Protein AF-A0A100WB92-F1 (afdb_monomer_lite)

Secondary structure (DSSP, 8-state):
-----HHHHHHHHHHHHHHHHS-HHHHHHHHHTS-HHHHHHHHHHHHT--HHHHHHHHHHHHTTSEEEETTEEEEE-TT-

Structure (mmCIF, N/CA/C/O backbone):
data_AF-A0A100WB92-F1
#
_entry.id   AF-A0A100WB92-F1
#
loop_
_atom_site.group_PDB
_atom_site.id
_atom_site.type_symbol
_atom_site.label_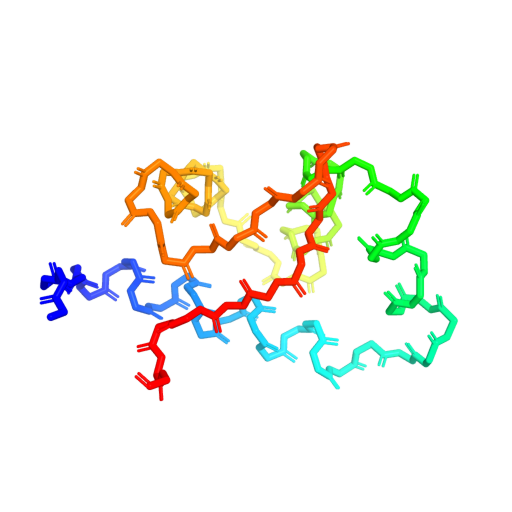atom_id
_atom_site.label_alt_id
_atom_site.label_comp_id
_atom_site.label_asym_id
_atom_site.label_entity_id
_atom_site.label_seq_id
_atom_site.pdbx_PDB_ins_code
_atom_site.Cartn_x
_atom_site.Cartn_y
_atom_site.Cartn_z
_atom_site.occupancy
_atom_site.B_iso_or_equiv
_atom_site.auth_seq_id
_atom_site.auth_comp_id
_atom_site.auth_asym_id
_atom_site.auth_atom_id
_atom_site.pdbx_PDB_model_num
ATOM 1 N N . MET A 1 1 ? -17.569 11.480 -1.034 1.00 50.94 1 MET A N 1
ATOM 2 C CA . MET A 1 1 ? -16.416 10.714 -0.526 1.00 50.94 1 MET A CA 1
ATOM 3 C C . MET A 1 1 ? -16.948 9.675 0.444 1.00 50.94 1 MET A C 1
ATOM 5 O O . MET A 1 1 ? -17.685 10.092 1.337 1.00 50.94 1 MET A O 1
ATOM 9 N N . PRO A 1 2 ? -16.673 8.371 0.271 1.00 56.75 2 PRO A N 1
ATOM 10 C CA . PRO A 1 2 ? -16.914 7.409 1.346 1.00 56.75 2 PRO A CA 1
ATOM 11 C C . PRO A 1 2 ? -16.204 7.908 2.614 1.00 56.75 2 PRO A C 1
ATOM 13 O O . PRO A 1 2 ? -15.080 8.408 2.543 1.00 56.75 2 PRO A O 1
ATOM 16 N N . GLN A 1 3 ? -16.890 7.881 3.759 1.00 64.25 3 GLN A N 1
ATOM 17 C CA . GLN A 1 3 ? -16.269 8.237 5.034 1.00 64.25 3 GLN A CA 1
ATOM 18 C C . GLN A 1 3 ? -15.302 7.114 5.411 1.00 64.25 3 GLN A C 1
ATOM 20 O O . GLN A 1 3 ? -15.734 6.066 5.877 1.00 64.25 3 GLN A O 1
ATOM 25 N N . VAL A 1 4 ? -14.007 7.325 5.176 1.00 75.25 4 VAL A N 1
ATOM 26 C CA . VAL A 1 4 ? -12.960 6.405 5.632 1.00 75.25 4 VAL A CA 1
ATOM 27 C C . VAL A 1 4 ? -12.840 6.455 7.153 1.00 75.25 4 VAL A C 1
ATOM 29 O O . VAL A 1 4 ? -12.923 7.525 7.763 1.00 75.25 4 VAL A O 1
ATOM 32 N N . THR A 1 5 ? -12.637 5.299 7.781 1.00 87.06 5 THR A N 1
ATOM 33 C CA . THR A 1 5 ? -12.354 5.226 9.220 1.00 87.06 5 THR A CA 1
ATOM 34 C C . THR A 1 5 ? -10.992 5.854 9.544 1.00 87.06 5 THR A C 1
ATOM 36 O O . THR A 1 5 ? -10.148 6.050 8.667 1.00 87.06 5 THR A O 1
ATOM 39 N N . ALA A 1 6 ? -10.732 6.154 10.822 1.00 87.81 6 ALA A N 1
ATOM 40 C CA . ALA A 1 6 ? -9.424 6.665 11.249 1.00 87.81 6 ALA A CA 1
ATOM 41 C C . ALA A 1 6 ? -8.275 5.692 10.915 1.00 87.81 6 ALA A C 1
ATOM 43 O O . ALA A 1 6 ? -7.170 6.116 10.579 1.00 87.81 6 ALA A O 1
ATOM 44 N N . GLU A 1 7 ? -8.547 4.387 10.969 1.00 89.44 7 GLU A N 1
ATOM 45 C CA . GLU A 1 7 ? -7.588 3.347 10.603 1.00 89.44 7 GLU A CA 1
ATOM 46 C C . GLU A 1 7 ? -7.310 3.342 9.097 1.00 89.44 7 GLU A C 1
ATOM 48 O O . GLU A 1 7 ? -6.152 3.409 8.686 1.00 89.44 7 GLU A O 1
ATOM 53 N N . GLN A 1 8 ? -8.367 3.358 8.284 1.00 87.69 8 GLN A N 1
ATOM 54 C CA . GLN A 1 8 ? -8.280 3.465 6.829 1.00 87.69 8 GLN A CA 1
ATOM 55 C C . GLN A 1 8 ? -7.508 4.717 6.395 1.00 87.69 8 GLN A C 1
ATOM 57 O O . GLN A 1 8 ? -6.633 4.640 5.534 1.00 87.69 8 GLN A O 1
ATOM 62 N N . ALA A 1 9 ? -7.768 5.859 7.036 1.00 88.12 9 ALA A N 1
ATOM 63 C CA . ALA A 1 9 ? -7.046 7.100 6.775 1.00 88.12 9 ALA A CA 1
ATOM 64 C C . ALA A 1 9 ? -5.548 6.981 7.105 1.00 88.12 9 ALA A C 1
ATOM 66 O O . ALA A 1 9 ? -4.710 7.403 6.306 1.00 88.12 9 ALA A O 1
ATOM 67 N N . ARG A 1 10 ? -5.192 6.367 8.245 1.00 91.62 10 ARG A N 1
ATOM 68 C CA . ARG A 1 10 ? -3.790 6.128 8.628 1.00 91.62 10 ARG A CA 1
ATOM 69 C C . ARG A 1 10 ? -3.085 5.211 7.627 1.00 91.62 10 ARG A C 1
ATOM 71 O O . ARG A 1 10 ? -1.965 5.512 7.212 1.00 91.62 10 ARG A O 1
ATOM 78 N N . VAL A 1 11 ? -3.718 4.107 7.238 1.00 93.00 11 VAL A N 1
ATOM 79 C CA . VAL A 1 11 ? -3.152 3.146 6.277 1.00 93.00 11 VAL A CA 1
ATOM 80 C C . VAL A 1 11 ? -2.957 3.803 4.911 1.00 93.00 11 VAL A C 1
ATOM 82 O O . VAL A 1 11 ? -1.856 3.770 4.368 1.00 93.00 11 VAL A O 1
ATOM 85 N N . ALA A 1 12 ? -3.967 4.514 4.402 1.00 89.56 12 ALA A N 1
ATOM 86 C CA . ALA A 1 12 ? -3.848 5.253 3.148 1.00 89.56 12 ALA A CA 1
ATOM 87 C C . ALA A 1 12 ? -2.700 6.277 3.195 1.00 89.56 12 ALA A C 1
ATOM 89 O O . ALA A 1 12 ? -1.914 6.376 2.247 1.00 89.56 12 ALA A O 1
ATOM 90 N N . GLN A 1 13 ? -2.579 7.032 4.296 1.00 90.12 13 GLN A N 1
ATOM 91 C CA . GLN A 1 13 ? -1.546 8.058 4.470 1.00 90.12 13 GLN A CA 1
ATOM 92 C C . GLN A 1 13 ? -0.137 7.464 4.521 1.00 90.12 13 GLN A C 1
ATOM 94 O O . GLN A 1 13 ? 0.771 7.978 3.869 1.00 9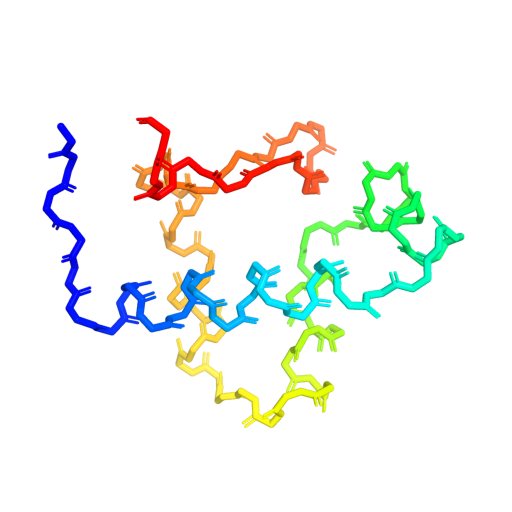0.12 13 GLN A O 1
ATOM 99 N N . THR A 1 14 ? 0.050 6.387 5.279 1.00 94.25 14 THR A N 1
ATOM 100 C CA . THR A 1 14 ? 1.354 5.724 5.422 1.00 94.25 14 THR A CA 1
ATOM 101 C C . THR A 1 14 ? 1.802 5.070 4.120 1.00 94.25 14 THR A C 1
ATOM 103 O O . THR A 1 14 ? 2.947 5.273 3.719 1.00 94.25 14 THR A O 1
ATOM 106 N N . LEU A 1 15 ? 0.899 4.386 3.415 1.00 91.62 15 LEU A N 1
ATOM 107 C CA . LEU A 1 15 ? 1.168 3.829 2.090 1.00 91.62 15 LEU A CA 1
ATOM 108 C C . LEU A 1 15 ? 1.533 4.922 1.078 1.00 91.62 15 LEU A C 1
ATOM 110 O O . LEU A 1 15 ? 2.534 4.814 0.376 1.00 91.62 15 LEU A O 1
ATOM 114 N N . THR A 1 16 ? 0.753 6.004 1.029 1.00 90.00 16 THR A N 1
ATOM 115 C CA . THR A 1 16 ? 1.002 7.112 0.093 1.00 90.00 16 THR A CA 1
ATOM 116 C C . THR A 1 16 ? 2.329 7.807 0.392 1.00 90.00 16 THR A C 1
ATOM 118 O O . THR A 1 16 ? 3.076 8.138 -0.525 1.00 90.00 16 THR A O 1
ATOM 121 N N . SER A 1 17 ? 2.648 8.010 1.673 1.00 92.00 17 SER A N 1
ATOM 122 C CA . SER A 1 17 ? 3.933 8.572 2.091 1.00 92.00 17 SER A CA 1
ATOM 123 C C . SER A 1 17 ? 5.093 7.670 1.675 1.00 92.00 17 SER A C 1
ATOM 125 O O . SER A 1 17 ? 6.046 8.152 1.071 1.00 92.00 17 SER A O 1
ATOM 127 N N . TRP A 1 18 ? 5.006 6.365 1.944 1.00 94.06 18 TRP A N 1
ATOM 128 C CA . TRP A 1 18 ? 6.023 5.401 1.526 1.00 94.06 18 TRP A CA 1
ATOM 129 C C . TRP A 1 18 ? 6.233 5.434 0.010 1.00 94.06 18 TRP A C 1
ATOM 131 O O . TRP A 1 18 ? 7.353 5.670 -0.435 1.00 94.06 18 TRP A O 1
ATOM 141 N N . PHE A 1 19 ? 5.156 5.318 -0.770 1.00 90.75 19 PHE A N 1
ATOM 142 C CA . PHE A 1 19 ? 5.223 5.322 -2.230 1.00 90.75 19 PHE A CA 1
ATOM 143 C C . PHE A 1 19 ? 5.856 6.610 -2.781 1.00 90.75 19 PHE A C 1
ATOM 145 O O . PHE A 1 19 ? 6.680 6.562 -3.688 1.00 90.75 19 PHE A O 1
ATOM 152 N N . ASN A 1 20 ? 5.530 7.772 -2.207 1.00 88.88 20 ASN A N 1
ATOM 153 C CA . ASN A 1 20 ? 6.104 9.055 -2.626 1.00 88.88 20 ASN A CA 1
ATOM 154 C C . ASN A 1 20 ? 7.588 9.222 -2.263 1.00 88.88 20 ASN A C 1
ATOM 156 O O . ASN A 1 20 ? 8.257 10.057 -2.872 1.00 88.88 20 ASN A O 1
ATOM 160 N N . ASN A 1 21 ? 8.088 8.462 -1.286 1.00 93.12 21 ASN A N 1
ATOM 161 C CA . ASN A 1 21 ? 9.493 8.468 -0.871 1.00 93.12 21 ASN A CA 1
ATOM 162 C C . ASN A 1 21 ? 10.337 7.385 -1.563 1.00 93.12 21 ASN A C 1
ATOM 164 O O . ASN A 1 21 ? 11.551 7.355 -1.368 1.00 93.12 21 ASN A O 1
ATOM 168 N N . LEU A 1 22 ? 9.725 6.511 -2.367 1.00 91.38 22 LEU A N 1
ATOM 169 C CA . LEU A 1 22 ? 10.455 5.605 -3.248 1.00 91.38 22 LEU A CA 1
ATOM 170 C C . LEU A 1 22 ? 11.216 6.401 -4.318 1.00 91.38 22 LEU A C 1
ATOM 172 O O . LEU A 1 22 ? 10.755 7.444 -4.800 1.00 91.38 22 LEU A O 1
ATOM 176 N N . ASP A 1 23 ? 12.372 5.886 -4.736 1.00 93.88 23 ASP A N 1
ATOM 177 C CA . ASP A 1 23 ? 13.059 6.420 -5.908 1.00 93.88 23 ASP A CA 1
ATOM 178 C C . ASP A 1 23 ? 12.233 6.204 -7.194 1.00 93.88 23 ASP A C 1
ATOM 180 O O . ASP A 1 23 ? 11.191 5.548 -7.213 1.00 93.88 23 ASP A O 1
ATOM 184 N N . GLU A 1 24 ? 12.645 6.839 -8.289 1.00 91.19 24 GLU A N 1
ATOM 185 C CA . GLU A 1 24 ? 11.909 6.775 -9.555 1.00 91.19 24 GLU A CA 1
ATOM 186 C C . GLU A 1 24 ? 11.805 5.353 -10.122 1.00 91.19 24 GLU A C 1
ATOM 188 O O . GLU A 1 24 ? 10.728 4.977 -10.584 1.00 91.19 24 GLU A O 1
ATOM 193 N N . ALA A 1 25 ? 12.872 4.554 -10.039 1.00 90.12 25 ALA A N 1
ATOM 194 C CA . ALA A 1 25 ? 12.868 3.189 -10.557 1.00 90.12 25 ALA A CA 1
ATOM 195 C C . ALA A 1 25 ? 11.925 2.303 -9.734 1.00 90.12 25 ALA A C 1
ATOM 197 O O . ALA A 1 25 ? 11.063 1.636 -10.301 1.00 90.12 25 ALA A O 1
ATOM 198 N N . ALA A 1 26 ? 12.002 2.385 -8.404 1.00 88.75 26 ALA A N 1
ATOM 199 C CA . ALA A 1 26 ? 11.120 1.650 -7.503 1.00 88.75 26 ALA A CA 1
ATOM 200 C C . ALA A 1 26 ? 9.640 2.044 -7.668 1.00 88.75 26 ALA A C 1
ATOM 202 O O . ALA A 1 26 ? 8.759 1.185 -7.603 1.00 88.75 26 ALA A O 1
ATOM 203 N N . ARG A 1 27 ? 9.341 3.325 -7.933 1.00 88.19 27 ARG A N 1
ATOM 204 C CA . ARG A 1 27 ? 7.968 3.761 -8.253 1.00 88.19 27 ARG A CA 1
ATOM 205 C C . ARG A 1 27 ? 7.480 3.191 -9.576 1.00 88.19 27 ARG A C 1
ATOM 207 O O . ARG A 1 27 ? 6.348 2.725 -9.635 1.00 88.19 27 ARG A O 1
ATOM 214 N N . ILE A 1 28 ? 8.306 3.217 -10.623 1.00 87.25 28 ILE A N 1
ATOM 215 C CA . ILE A 1 28 ? 7.951 2.631 -11.924 1.00 87.25 28 ILE A CA 1
ATOM 216 C C . ILE A 1 28 ? 7.700 1.129 -11.775 1.00 87.25 28 ILE A C 1
ATOM 218 O O . ILE A 1 28 ? 6.692 0.634 -12.276 1.00 87.25 28 ILE A O 1
ATOM 222 N N . ASP A 1 29 ? 8.547 0.416 -11.036 1.00 86.44 29 ASP A N 1
ATOM 223 C CA . ASP A 1 29 ? 8.358 -1.011 -10.780 1.00 86.44 29 ASP A CA 1
ATOM 224 C C . ASP A 1 29 ? 7.039 -1.277 -10.042 1.00 86.44 29 ASP A C 1
ATOM 226 O O . ASP A 1 29 ? 6.255 -2.123 -10.477 1.00 86.44 29 ASP A O 1
ATOM 230 N N . ALA A 1 30 ? 6.733 -0.510 -8.992 1.00 84.81 30 ALA A N 1
ATOM 231 C CA . ALA A 1 30 ? 5.476 -0.626 -8.250 1.00 84.81 30 ALA A CA 1
ATOM 232 C C . ALA A 1 30 ? 4.221 -0.321 -9.099 1.00 84.81 30 ALA A C 1
ATOM 234 O O . ALA A 1 30 ? 3.164 -0.903 -8.853 1.00 84.81 30 ALA A O 1
ATOM 235 N N . LEU A 1 31 ? 4.327 0.559 -10.103 1.00 83.06 31 LEU A N 1
ATOM 236 C CA . LEU A 1 31 ? 3.227 0.902 -11.019 1.00 83.06 31 LEU A CA 1
ATOM 237 C C . LEU A 1 31 ? 3.080 -0.087 -12.186 1.00 83.06 31 LEU A C 1
ATOM 239 O O . LEU A 1 31 ? 1.978 -0.292 -12.693 1.00 83.06 31 LEU A O 1
ATOM 243 N N . CYS A 1 32 ? 4.182 -0.662 -12.674 1.00 81.12 32 CYS A N 1
ATOM 244 C CA . CYS A 1 32 ? 4.211 -1.326 -13.982 1.00 81.12 32 CYS A CA 1
ATOM 245 C C . CYS A 1 32 ? 4.609 -2.804 -13.945 1.00 81.12 32 CYS A C 1
ATOM 247 O O . CYS A 1 32 ? 4.274 -3.533 -14.880 1.00 81.12 32 CYS A O 1
ATOM 249 N N .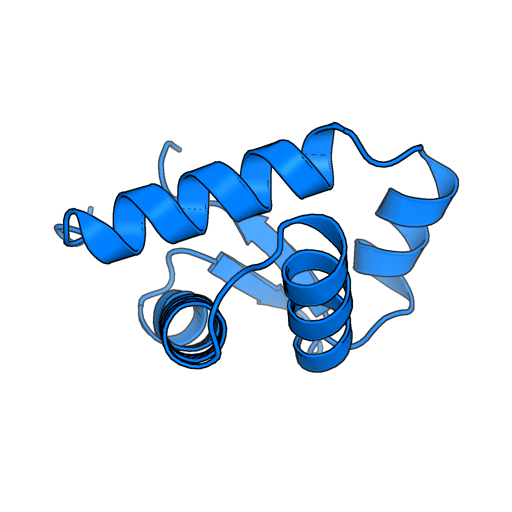 ALA A 1 33 ? 5.315 -3.261 -12.914 1.00 84.44 33 ALA A N 1
ATOM 250 C CA . ALA A 1 33 ? 5.901 -4.601 -12.876 1.00 84.44 33 ALA A CA 1
ATOM 251 C C . ALA A 1 33 ? 5.422 -5.436 -11.683 1.00 84.44 33 ALA A C 1
ATOM 253 O O . ALA A 1 33 ? 5.245 -6.647 -11.823 1.00 84.44 33 ALA A O 1
ATOM 254 N N . VAL A 1 34 ? 5.187 -4.801 -10.535 1.00 87.25 34 VAL A N 1
ATOM 255 C CA . VAL A 1 34 ? 4.907 -5.483 -9.269 1.00 87.25 34 VAL A CA 1
ATOM 256 C C . VAL A 1 34 ? 3.391 -5.630 -9.053 1.00 87.25 34 VAL A C 1
ATOM 258 O O . VAL A 1 34 ? 2.661 -4.639 -9.132 1.00 87.25 34 VAL A O 1
ATOM 261 N N . PRO A 1 35 ? 2.887 -6.848 -8.776 1.00 92.31 35 PRO A N 1
ATOM 262 C CA . PRO A 1 35 ? 1.502 -7.062 -8.362 1.00 92.31 35 PRO A CA 1
ATOM 263 C C . PRO A 1 35 ? 1.148 -6.287 -7.089 1.00 92.31 35 PRO A C 1
ATOM 265 O O . PRO A 1 35 ? 1.967 -6.141 -6.186 1.00 92.31 35 PRO A O 1
ATOM 268 N N . TRP A 1 36 ? -0.103 -5.848 -6.967 1.00 91.12 36 TRP A N 1
ATOM 269 C CA . TRP A 1 36 ? -0.583 -5.083 -5.814 1.00 91.12 36 TRP A CA 1
ATOM 270 C C . TRP A 1 36 ? -0.307 -5.768 -4.466 1.00 91.12 36 TRP A C 1
ATOM 272 O O . TRP A 1 36 ? 0.131 -5.113 -3.524 1.00 91.12 36 TRP A O 1
ATOM 282 N N . ASP A 1 37 ? -0.502 -7.085 -4.374 1.00 92.31 37 ASP A N 1
ATOM 283 C CA . ASP A 1 37 ? -0.213 -7.833 -3.146 1.00 92.31 37 ASP A CA 1
ATOM 284 C C . ASP A 1 37 ? 1.264 -7.737 -2.732 1.00 92.31 37 ASP A C 1
ATOM 286 O O . ASP A 1 37 ? 1.564 -7.610 -1.543 1.00 92.31 37 ASP A O 1
ATOM 290 N N . ASP A 1 38 ? 2.172 -7.726 -3.709 1.00 94.00 38 ASP A N 1
ATOM 291 C CA . ASP A 1 38 ? 3.607 -7.585 -3.479 1.00 94.00 38 ASP A CA 1
ATOM 292 C C . ASP A 1 38 ? 3.976 -6.135 -3.132 1.00 94.00 38 ASP A C 1
ATOM 294 O O . ASP A 1 38 ? 4.843 -5.913 -2.289 1.00 94.00 38 ASP A O 1
ATOM 298 N N . VAL A 1 39 ? 3.283 -5.137 -3.696 1.00 92.69 39 VAL A N 1
ATOM 299 C CA . VAL A 1 39 ? 3.418 -3.725 -3.284 1.00 92.69 39 VAL A CA 1
ATOM 300 C C . VAL A 1 39 ? 3.021 -3.555 -1.815 1.00 92.69 39 VAL A C 1
ATOM 302 O O . VAL A 1 39 ? 3.746 -2.918 -1.050 1.00 92.69 39 VAL A O 1
ATOM 305 N N . VAL A 1 40 ? 1.907 -4.160 -1.390 1.00 94.50 40 VAL A N 1
ATOM 306 C CA . VAL A 1 40 ? 1.469 -4.139 0.017 1.00 94.50 40 VAL A CA 1
ATOM 307 C C . VAL A 1 40 ? 2.484 -4.843 0.916 1.00 94.50 40 VAL A C 1
ATOM 309 O O . VAL A 1 40 ? 2.760 -4.349 2.009 1.00 94.50 40 VAL A O 1
ATOM 312 N N . ALA A 1 41 ? 3.067 -5.959 0.470 1.00 94.75 41 ALA A N 1
ATOM 313 C CA . ALA A 1 41 ? 4.102 -6.666 1.222 1.00 94.75 41 ALA A CA 1
ATOM 314 C C . ALA A 1 41 ? 5.381 -5.826 1.379 1.00 94.75 41 ALA A C 1
ATOM 316 O O . ALA A 1 41 ? 5.899 -5.711 2.489 1.00 94.75 41 ALA A O 1
ATOM 317 N N . GLN A 1 42 ? 5.853 -5.186 0.305 1.00 94.31 42 GLN A N 1
ATOM 318 C CA . GLN A 1 42 ? 7.018 -4.293 0.340 1.00 94.31 42 GLN A CA 1
ATOM 319 C C . GLN A 1 42 ? 6.782 -3.080 1.244 1.00 94.31 42 GLN A C 1
ATOM 321 O O . GLN A 1 42 ? 7.653 -2.704 2.028 1.00 94.31 42 GLN A O 1
ATOM 326 N N . TR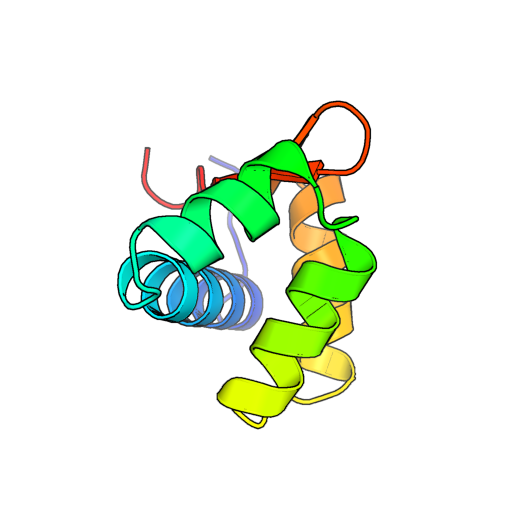P A 1 43 ? 5.593 -2.481 1.171 1.00 95.31 43 TRP A N 1
ATOM 327 C CA . TRP A 1 43 ? 5.204 -1.394 2.062 1.00 95.31 43 TRP A CA 1
ATOM 328 C C . TRP A 1 43 ? 5.181 -1.837 3.530 1.00 95.31 43 TRP A C 1
ATOM 330 O O . TRP A 1 43 ? 5.709 -1.130 4.396 1.00 95.31 43 TRP A O 1
ATOM 340 N N . ALA A 1 44 ? 4.587 -2.997 3.820 1.00 95.88 44 ALA A N 1
ATOM 341 C CA . ALA A 1 44 ? 4.489 -3.515 5.178 1.00 95.88 44 ALA A CA 1
ATOM 342 C C . ALA A 1 44 ? 5.868 -3.816 5.775 1.00 95.88 44 ALA A C 1
ATOM 344 O O . ALA A 1 44 ? 6.127 -3.418 6.909 1.00 95.88 44 ALA A O 1
ATOM 345 N N . ASP A 1 45 ? 6.768 -4.422 4.996 1.00 95.88 45 ASP A N 1
ATOM 346 C CA . ASP A 1 45 ? 8.153 -4.679 5.403 1.00 95.88 45 ASP A CA 1
ATOM 347 C C . ASP A 1 45 ? 8.918 -3.371 5.670 1.00 95.88 45 ASP A C 1
ATOM 349 O O . ASP A 1 45 ? 9.545 -3.205 6.716 1.00 95.88 45 ASP A O 1
ATOM 353 N N . ALA A 1 46 ? 8.780 -2.379 4.783 1.00 94.50 46 ALA A N 1
ATOM 354 C CA . ALA A 1 46 ? 9.475 -1.098 4.907 1.00 94.50 46 ALA A CA 1
ATOM 355 C C . ALA A 1 46 ? 8.983 -0.228 6.078 1.00 94.50 46 ALA A C 1
ATOM 357 O O . ALA A 1 46 ? 9.747 0.570 6.624 1.00 94.50 46 ALA A O 1
ATOM 358 N N . THR A 1 47 ? 7.705 -0.333 6.446 1.00 93.31 47 THR A N 1
ATOM 359 C CA . THR A 1 47 ? 7.078 0.534 7.463 1.00 93.31 47 THR A CA 1
ATOM 360 C C . THR A 1 47 ? 6.794 -0.171 8.788 1.00 93.31 47 THR A C 1
ATOM 362 O O . THR A 1 47 ? 6.415 0.488 9.757 1.00 93.31 47 THR A O 1
ATOM 365 N N . GLY A 1 48 ? 6.982 -1.492 8.850 1.00 94.88 48 GLY A N 1
ATOM 366 C CA . GLY A 1 48 ? 6.577 -2.318 9.986 1.00 94.88 48 GLY A CA 1
ATOM 367 C C . GLY A 1 48 ? 5.056 -2.437 10.129 1.00 94.88 48 GLY A C 1
ATOM 368 O O . GLY A 1 48 ? 4.564 -2.612 11.247 1.00 94.88 48 GLY A O 1
ATOM 369 N N . ALA A 1 49 ? 4.304 -2.289 9.032 1.00 94.00 49 ALA A N 1
ATOM 370 C CA . ALA A 1 49 ? 2.848 -2.369 9.063 1.00 94.00 49 ALA A CA 1
ATOM 371 C C . ALA A 1 49 ? 2.389 -3.773 9.487 1.00 94.00 49 ALA A C 1
ATOM 373 O O . ALA A 1 49 ? 2.980 -4.791 9.121 1.00 94.00 49 ALA A O 1
ATOM 374 N N . SER A 1 50 ? 1.323 -3.824 10.282 1.00 95.62 50 SER A N 1
ATOM 375 C CA . SER A 1 50 ? 0.786 -5.089 10.785 1.00 95.62 50 SER A CA 1
ATOM 376 C C . SER A 1 50 ? 0.042 -5.874 9.695 1.00 95.62 50 SER A C 1
ATOM 378 O O . SER A 1 50 ? -0.375 -5.318 8.682 1.00 95.62 50 SER A O 1
ATOM 380 N N . ALA A 1 51 ? -0.227 -7.161 9.935 1.00 94.44 51 ALA A N 1
ATOM 381 C CA . ALA A 1 51 ? -1.090 -7.944 9.045 1.00 94.44 51 ALA A CA 1
ATOM 382 C C . ALA A 1 51 ? -2.511 -7.354 8.928 1.00 94.44 51 ALA A C 1
ATOM 384 O O . ALA A 1 51 ? -3.135 -7.467 7.874 1.00 94.44 51 ALA A O 1
ATOM 385 N N . ALA A 1 52 ? -3.009 -6.705 9.990 1.00 94.50 52 ALA A N 1
ATOM 386 C CA . ALA A 1 52 ? -4.282 -5.991 9.951 1.00 94.50 52 ALA A CA 1
ATOM 387 C C . ALA A 1 52 ? -4.189 -4.762 9.037 1.00 94.50 52 ALA A C 1
ATOM 389 O O . ALA A 1 52 ? -5.058 -4.567 8.197 1.00 94.50 52 ALA A O 1
ATOM 390 N N . ASP A 1 53 ? -3.090 -4.007 9.111 1.00 95.12 53 ASP A N 1
ATOM 391 C CA . ASP A 1 53 ? -2.842 -2.849 8.246 1.00 95.12 53 ASP A CA 1
ATOM 392 C C . ASP A 1 53 ? -2.772 -3.259 6.768 1.00 95.12 53 ASP A C 1
ATOM 394 O O . ASP A 1 53 ? -3.334 -2.579 5.910 1.00 95.12 53 ASP A O 1
ATOM 398 N N . SER A 1 54 ? -2.122 -4.389 6.464 1.00 93.81 54 SER A N 1
ATOM 399 C CA . SER A 1 54 ? -2.101 -4.967 5.115 1.00 93.81 54 SER A CA 1
ATOM 400 C C . SER A 1 54 ? -3.491 -5.397 4.644 1.00 93.81 54 SER A C 1
ATOM 402 O O . SER A 1 54 ? -3.814 -5.209 3.473 1.00 93.81 54 SER A O 1
ATOM 404 N N . GLY A 1 55 ? -4.317 -5.957 5.534 1.00 94.38 55 GLY A N 1
ATOM 405 C CA . GLY A 1 55 ? -5.722 -6.262 5.249 1.00 94.38 55 GLY A CA 1
ATOM 406 C C . GLY A 1 55 ? -6.503 -4.995 4.909 1.00 94.38 55 GLY A C 1
ATOM 407 O O . GLY A 1 55 ? -7.067 -4.892 3.823 1.00 94.38 55 GLY A O 1
ATOM 408 N N . THR A 1 56 ? -6.404 -3.980 5.766 1.00 94.06 56 THR A N 1
ATOM 409 C CA . THR A 1 56 ? -7.027 -2.669 5.566 1.00 94.06 56 THR A CA 1
ATOM 410 C C . THR A 1 56 ? -6.573 -2.016 4.255 1.00 94.06 56 THR A C 1
ATOM 412 O O . THR A 1 56 ? -7.391 -1.437 3.547 1.00 94.06 56 THR A O 1
ATOM 415 N N . ALA A 1 57 ? -5.300 -2.141 3.862 1.00 90.56 57 ALA A N 1
ATOM 416 C CA . ALA A 1 57 ? -4.814 -1.633 2.576 1.00 90.56 57 ALA A CA 1
ATOM 417 C C . ALA A 1 57 ? -5.506 -2.302 1.376 1.00 90.56 57 ALA A C 1
ATOM 419 O O . ALA A 1 57 ? -5.806 -1.635 0.387 1.00 90.56 57 ALA A O 1
ATOM 420 N N . LYS A 1 58 ? -5.796 -3.604 1.457 1.00 90.38 58 LYS A N 1
ATOM 421 C CA . LYS A 1 58 ? -6.533 -4.331 0.412 1.00 90.38 58 LYS A CA 1
ATOM 422 C C . LYS A 1 58 ? -8.018 -3.976 0.416 1.00 90.38 58 LYS A C 1
ATOM 424 O O . LYS A 1 58 ? -8.597 -3.800 -0.655 1.00 90.38 58 LYS A O 1
ATOM 429 N N . ASP A 1 59 ? -8.611 -3.788 1.590 1.00 91.06 59 ASP A N 1
ATOM 430 C CA . ASP A 1 59 ? -10.004 -3.349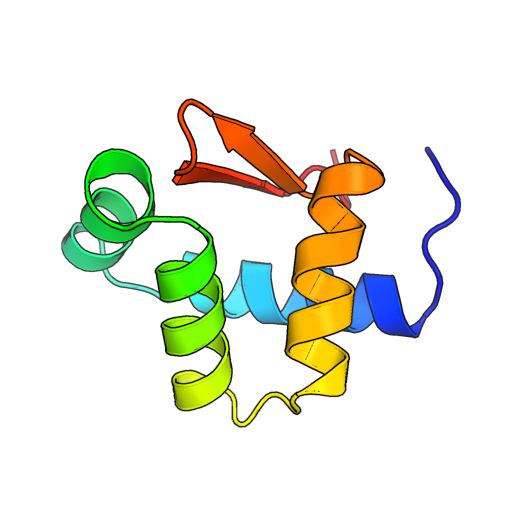 1.718 1.00 91.06 59 ASP A CA 1
ATOM 431 C C . ASP A 1 59 ? -10.213 -1.959 1.096 1.00 91.06 59 ASP A C 1
ATOM 433 O O . ASP A 1 59 ? -11.210 -1.727 0.414 1.00 91.06 59 ASP A O 1
ATOM 437 N N . LEU A 1 60 ? -9.218 -1.067 1.201 1.00 87.38 60 LEU A N 1
ATOM 438 C CA . LEU A 1 60 ? -9.230 0.248 0.546 1.00 87.38 60 LEU A CA 1
ATOM 439 C C . LEU A 1 60 ? -9.310 0.181 -0.991 1.00 87.38 60 LEU A C 1
ATOM 441 O O . LEU A 1 60 ? -9.743 1.159 -1.607 1.00 87.38 60 LEU A O 1
ATOM 445 N N . VAL A 1 61 ? -8.920 -0.936 -1.619 1.00 86.69 61 VAL A N 1
ATOM 446 C CA . VAL A 1 61 ? -9.136 -1.165 -3.060 1.00 86.69 61 VAL A CA 1
ATOM 447 C C . VAL A 1 61 ? -10.611 -1.433 -3.340 1.00 86.69 61 VAL A C 1
ATOM 449 O O . VAL A 1 61 ? -11.192 -0.825 -4.237 1.00 86.69 61 VAL A O 1
ATOM 452 N N . SER A 1 62 ? -11.237 -2.297 -2.536 1.00 84.00 62 SER A N 1
ATOM 453 C CA . SER A 1 62 ? -12.670 -2.608 -2.643 1.00 84.00 62 SER A CA 1
ATOM 454 C C . SER A 1 62 ? -13.542 -1.373 -2.395 1.00 84.00 62 SER A C 1
ATOM 456 O O . SER A 1 62 ? -14.558 -1.188 -3.064 1.00 84.00 62 SER A O 1
ATOM 458 N N . ASP A 1 63 ? -13.103 -0.492 -1.495 1.00 81.69 63 ASP A N 1
ATOM 459 C CA . ASP A 1 63 ? -13.768 0.777 -1.180 1.00 81.69 63 ASP A CA 1
ATOM 460 C C . ASP A 1 63 ? -13.511 1.884 -2.227 1.00 81.69 63 ASP A C 1
ATOM 462 O O . ASP A 1 63 ? -14.044 2.993 -2.111 1.00 81.69 63 ASP A O 1
ATOM 466 N N . GLY A 1 64 ? -12.692 1.616 -3.253 1.00 80.62 64 GLY A N 1
ATOM 467 C CA . GLY A 1 64 ? -12.362 2.565 -4.324 1.00 80.62 64 GLY A CA 1
ATOM 468 C C . GLY A 1 64 ? -11.479 3.738 -3.881 1.00 80.62 64 GLY A C 1
ATOM 469 O O . GLY A 1 64 ? -11.400 4.757 -4.573 1.00 80.62 64 GLY A O 1
ATOM 470 N N . VAL A 1 65 ? -10.828 3.619 -2.722 1.00 82.00 65 VAL A N 1
ATOM 471 C CA . VAL A 1 65 ? -9.893 4.618 -2.185 1.00 82.00 65 VAL A CA 1
ATOM 472 C C . VAL A 1 65 ? -8.502 4.436 -2.791 1.00 82.00 65 VAL A C 1
ATOM 474 O O . VAL A 1 65 ? -7.813 5.424 -3.052 1.00 82.00 65 VAL A O 1
ATOM 477 N N . ILE A 1 66 ? -8.096 3.192 -3.043 1.00 84.62 66 ILE A N 1
ATOM 478 C CA . ILE A 1 66 ? -6.901 2.845 -3.816 1.00 84.62 66 ILE A CA 1
ATOM 479 C C . ILE A 1 66 ? -7.356 2.299 -5.162 1.00 84.62 66 ILE A C 1
ATOM 481 O O . ILE A 1 66 ? -8.169 1.382 -5.229 1.00 84.62 66 ILE A O 1
ATOM 485 N N . GLU A 1 67 ? -6.823 2.860 -6.241 1.00 86.50 67 GLU A N 1
ATOM 486 C CA . GLU A 1 67 ? -7.069 2.340 -7.578 1.00 86.50 67 GLU A CA 1
ATOM 487 C C . GLU A 1 67 ? -5.981 1.352 -7.962 1.00 86.50 67 GLU A C 1
ATOM 489 O O . GLU A 1 67 ? -4.788 1.646 -7.849 1.00 86.50 67 GLU A O 1
ATOM 494 N N . VAL A 1 68 ? -6.425 0.196 -8.444 1.00 86.56 68 VAL A N 1
ATOM 495 C CA . VAL A 1 68 ? -5.580 -0.858 -8.990 1.00 86.56 68 VAL A CA 1
ATOM 496 C C . VAL A 1 68 ? -6.032 -1.116 -10.428 1.00 86.56 68 VAL A C 1
ATOM 498 O O . VAL A 1 68 ? -7.224 -1.308 -10.665 1.00 86.56 68 VAL A O 1
ATOM 501 N N . GLU A 1 69 ? -5.104 -1.115 -11.383 1.00 86.56 69 GLU A N 1
ATOM 502 C CA . GLU A 1 69 ? -5.355 -1.402 -12.805 1.00 86.56 69 GLU A CA 1
ATOM 503 C C . GLU A 1 69 ? -4.518 -2.613 -13.224 1.00 86.56 69 GLU A C 1
ATOM 505 O O . GLU A 1 69 ? -3.336 -2.690 -12.897 1.00 86.56 69 GLU A O 1
ATOM 510 N N . ASP A 1 70 ? -5.135 -3.605 -13.873 1.00 86.12 70 ASP A N 1
ATOM 511 C CA . ASP A 1 70 ? -4.488 -4.877 -14.243 1.00 86.12 70 ASP A CA 1
ATOM 512 C C . ASP A 1 70 ? -3.732 -5.564 -13.083 1.00 86.12 70 ASP A C 1
ATOM 514 O O . ASP A 1 70 ? -2.698 -6.208 -13.266 1.00 86.12 70 ASP A O 1
ATOM 518 N N . GLY A 1 71 ? -4.250 -5.418 -11.857 1.00 82.69 71 GLY A N 1
ATOM 519 C CA . GLY A 1 71 ? -3.639 -5.969 -10.644 1.00 82.69 71 GLY A CA 1
ATOM 520 C C . GLY A 1 71 ? -2.443 -5.174 -10.109 1.00 82.69 71 GLY A C 1
ATOM 521 O O . GLY A 1 71 ? -1.741 -5.683 -9.238 1.00 82.69 71 GLY A O 1
ATOM 522 N N . ARG A 1 72 ? -2.204 -3.950 -10.593 1.00 83.81 72 ARG A N 1
ATOM 523 C CA . ARG A 1 72 ? -1.084 -3.078 -10.200 1.00 83.81 72 ARG A CA 1
ATOM 524 C C . ARG A 1 72 ? -1.562 -1.795 -9.547 1.00 83.81 72 ARG A C 1
ATOM 526 O O . ARG A 1 72 ? -2.630 -1.291 -9.880 1.00 83.81 72 ARG A O 1
ATOM 533 N N . PHE A 1 73 ? -0.762 -1.256 -8.633 1.00 83.69 73 PHE A N 1
ATOM 534 C CA . PHE A 1 73 ? -1.069 0.021 -7.996 1.00 83.69 73 PHE A CA 1
ATOM 535 C C . PHE A 1 73 ? -1.110 1.141 -9.043 1.00 83.69 73 PHE A C 1
ATOM 537 O O . PHE A 1 73 ? -0.178 1.274 -9.829 1.00 83.69 73 PHE A O 1
ATOM 544 N N . LEU A 1 74 ? -2.170 1.951 -9.043 1.00 79.75 74 LEU A N 1
ATOM 545 C CA . LEU A 1 74 ? -2.290 3.114 -9.925 1.00 79.75 74 LEU A CA 1
ATOM 546 C C . LEU A 1 74 ? -2.131 4.417 -9.136 1.00 79.75 74 LEU A C 1
ATOM 548 O O . LEU A 1 74 ? -1.247 5.221 -9.429 1.00 79.75 74 LEU A O 1
ATOM 552 N N . ARG A 1 75 ? -3.010 4.655 -8.151 1.00 75.44 75 ARG A N 1
ATOM 553 C CA . ARG A 1 75 ? -2.992 5.859 -7.300 1.00 75.44 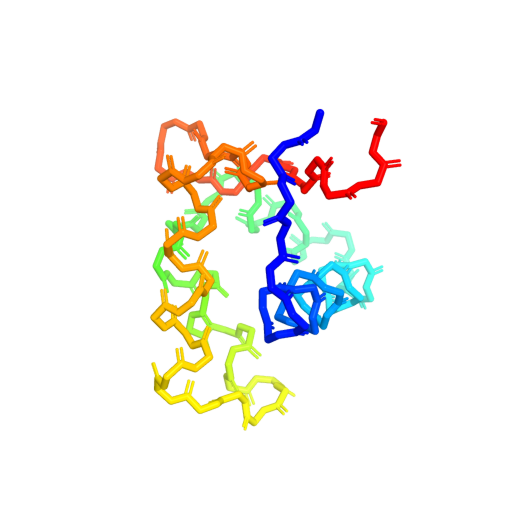75 ARG A CA 1
ATOM 554 C C . ARG A 1 75 ? -3.908 5.745 -6.083 1.00 75.44 75 ARG A C 1
ATOM 556 O O . ARG A 1 75 ? -4.881 4.994 -6.089 1.00 75.44 75 ARG A O 1
ATOM 563 N N . THR A 1 76 ? -3.674 6.600 -5.090 1.00 74.44 76 THR A N 1
ATOM 564 C CA . THR A 1 76 ? -4.574 6.810 -3.944 1.00 74.44 76 THR A CA 1
ATOM 565 C C . THR A 1 76 ? -5.511 7.998 -4.206 1.00 74.44 76 THR A C 1
ATOM 567 O O . THR A 1 76 ? -5.047 9.097 -4.506 1.00 74.44 76 THR A O 1
ATOM 570 N N . ARG A 1 77 ? -6.829 7.815 -4.054 1.00 72.00 77 ARG A N 1
ATOM 571 C CA . ARG A 1 77 ? -7.867 8.865 -4.172 1.00 72.00 77 ARG A CA 1
ATOM 572 C C . ARG A 1 77 ? -8.324 9.451 -2.834 1.00 72.00 77 ARG A C 1
ATOM 574 O O . ARG A 1 77 ? -9.235 10.270 -2.801 1.00 72.00 77 ARG A O 1
ATOM 581 N N . ALA A 1 78 ? -7.696 9.068 -1.722 1.00 62.38 78 ALA A N 1
ATOM 582 C CA . ALA A 1 78 ? -8.120 9.468 -0.376 1.00 62.38 78 ALA A CA 1
ATOM 583 C C . ALA A 1 78 ? -8.190 10.998 -0.141 1.00 62.38 78 ALA A C 1
ATOM 585 O O . ALA A 1 78 ? -8.841 11.429 0.810 1.00 62.38 78 ALA A O 1
ATOM 586 N N . TRP A 1 79 ? -7.564 11.816 -0.999 1.00 59.16 79 TRP A N 1
ATOM 587 C CA . TRP A 1 79 ? -7.531 13.282 -0.878 1.00 59.16 79 TRP A CA 1
ATOM 588 C C . TRP A 1 79 ? -7.755 14.035 -2.203 1.00 59.16 79 TRP A C 1
ATOM 590 O O . TRP A 1 79 ? -7.387 15.206 -2.286 1.00 59.16 79 TRP A O 1
ATOM 600 N N . SER A 1 80 ? -8.299 13.377 -3.238 1.00 55.00 80 SER A N 1
ATOM 601 C CA . SER A 1 80 ? -8.550 13.996 -4.556 1.00 55.00 80 SER A CA 1
ATOM 602 C C . SER A 1 80 ? -9.836 14.810 -4.611 1.00 55.00 80 SER A C 1
ATOM 604 O O . SER A 1 80 ? -10.873 14.236 -4.218 1.00 55.00 80 SER A O 1
#

pLDDT: mean 86.61, std 9.77, range [50.94, 95.88]

Sequence (80 aa):
MPQVTAEQARVAQTLTSWFNNLDEAARIDALCAVPWDDVVAQWADATGASAADSGTAKDLVSDGVIEVEDGRFLRTRAWS

Organism: Mycolicibacterium canariasense (NCBI:txid228230)

Radius of gyration: 11.55 Å; chains: 1; bounding box: 30×22×26 Å

Foldseek 3Di:
DPPDDPLLVVLLVLLQVVLVPDDPVVNCCQAPPDFPLVSLVVSCVVPVNDPVSSVSVVVCCVVVQWPDDPRGGDDGNVPD